Protein AF-A0A6G8C298-F1 (afdb_monomer)

Structure (mmCIF, N/CA/C/O backbone):
data_AF-A0A6G8C298-F1
#
_entry.id   AF-A0A6G8C298-F1
#
loop_
_atom_site.group_PDB
_atom_site.id
_atom_site.type_symbol
_atom_site.label_atom_id
_atom_site.label_alt_id
_atom_site.label_comp_id
_atom_site.label_asym_id
_atom_site.label_entity_id
_atom_site.label_seq_id
_atom_site.pdbx_PDB_ins_code
_atom_site.Cartn_x
_atom_site.Cartn_y
_atom_site.Cartn_z
_atom_site.occupancy
_atom_site.B_iso_or_equiv
_atom_site.auth_seq_id
_atom_site.auth_comp_id
_atom_site.auth_asym_id
_atom_site.auth_atom_id
_atom_site.pdbx_PDB_model_num
ATOM 1 N N . MET A 1 1 ? 12.700 -18.569 -22.101 1.00 38.97 1 MET A N 1
ATOM 2 C CA . MET A 1 1 ? 11.793 -17.650 -22.821 1.00 38.97 1 MET A CA 1
ATOM 3 C C . MET A 1 1 ? 12.113 -16.251 -22.328 1.00 38.97 1 MET A C 1
ATOM 5 O O . MET A 1 1 ? 12.383 -16.150 -21.137 1.00 38.97 1 MET A O 1
ATOM 9 N N . PRO A 1 2 ? 12.214 -15.225 -23.188 1.00 49.25 2 PRO A N 1
ATOM 10 C CA . PRO A 1 2 ? 12.427 -13.866 -22.704 1.00 49.25 2 PRO A CA 1
ATOM 11 C C . PRO A 1 2 ? 11.260 -13.477 -21.796 1.00 49.25 2 PRO A C 1
ATOM 13 O O . PRO A 1 2 ? 10.113 -13.809 -22.101 1.00 49.25 2 PRO A O 1
ATOM 16 N N . ASP A 1 3 ? 11.573 -12.833 -20.676 1.00 58.03 3 ASP A N 1
ATOM 17 C CA . ASP A 1 3 ? 10.569 -12.316 -19.756 1.00 58.03 3 ASP A CA 1
ATOM 18 C C . ASP A 1 3 ? 9.623 -11.374 -20.520 1.00 58.03 3 ASP A C 1
ATOM 20 O O . ASP A 1 3 ? 10.071 -10.476 -21.248 1.00 58.03 3 ASP A O 1
ATOM 24 N N . MET A 1 4 ? 8.317 -11.644 -20.433 1.00 72.31 4 MET A N 1
ATOM 25 C CA . MET A 1 4 ? 7.285 -10.941 -21.205 1.00 72.31 4 MET A CA 1
ATOM 26 C C . MET A 1 4 ? 6.944 -9.574 -20.603 1.00 72.31 4 MET A C 1
ATOM 28 O O . MET A 1 4 ? 6.143 -8.836 -21.180 1.00 72.31 4 MET A O 1
ATOM 32 N N . SER A 1 5 ? 7.563 -9.204 -19.478 1.00 73.25 5 SER A N 1
ATOM 33 C CA . SER A 1 5 ? 7.411 -7.881 -18.884 1.00 73.25 5 SER A CA 1
ATOM 34 C C . SER A 1 5 ? 8.692 -7.398 -18.209 1.00 73.25 5 SER A C 1
ATOM 36 O O . SER A 1 5 ? 9.448 -8.189 -17.664 1.00 73.25 5 SER A O 1
ATOM 38 N N . ILE A 1 6 ? 8.915 -6.081 -18.221 1.00 78.75 6 ILE A N 1
ATOM 39 C CA . ILE A 1 6 ? 9.898 -5.416 -17.361 1.00 78.75 6 ILE A CA 1
ATOM 40 C C . ILE A 1 6 ? 9.140 -4.484 -16.425 1.00 78.75 6 ILE A C 1
ATOM 42 O O . ILE A 1 6 ? 8.348 -3.654 -16.877 1.00 78.75 6 ILE A O 1
ATOM 46 N N . GLN A 1 7 ? 9.411 -4.598 -15.127 1.00 77.75 7 GLN A N 1
ATOM 47 C CA . GLN A 1 7 ? 8.900 -3.691 -14.105 1.00 77.75 7 GLN A CA 1
ATOM 48 C C . GLN A 1 7 ? 10.060 -3.124 -13.291 1.00 77.75 7 GLN A C 1
ATOM 50 O O . GLN A 1 7 ? 10.855 -3.868 -12.720 1.00 77.75 7 GLN A O 1
ATOM 55 N N . ALA A 1 8 ? 10.139 -1.797 -13.214 1.00 77.38 8 ALA A N 1
ATOM 56 C CA . ALA A 1 8 ? 11.186 -1.097 -12.481 1.00 77.38 8 ALA A CA 1
ATOM 57 C C . ALA A 1 8 ? 10.603 0.039 -11.639 1.00 77.38 8 ALA A C 1
ATOM 59 O O . ALA A 1 8 ? 9.546 0.599 -11.934 1.00 77.38 8 ALA A O 1
ATOM 60 N N . THR A 1 9 ? 11.294 0.385 -10.563 1.00 74.19 9 THR A N 1
ATOM 61 C CA . THR A 1 9 ? 11.001 1.554 -9.740 1.00 74.19 9 THR A CA 1
ATOM 62 C C . THR A 1 9 ? 12.294 2.271 -9.423 1.00 74.19 9 THR A C 1
ATOM 64 O O . THR A 1 9 ? 13.127 1.778 -8.668 1.00 74.19 9 THR A O 1
ATOM 67 N N . TRP A 1 10 ? 12.440 3.459 -9.998 1.00 79.56 10 TRP A N 1
ATOM 68 C CA . TRP A 1 10 ? 13.644 4.258 -9.846 1.00 79.56 10 TRP A CA 1
ATOM 69 C C . TRP A 1 10 ? 13.461 5.270 -8.721 1.00 79.56 10 TRP A C 1
ATOM 71 O O . TRP A 1 10 ? 12.720 6.244 -8.855 1.00 79.56 10 TRP A O 1
ATOM 81 N N . ASN A 1 11 ? 14.134 5.015 -7.604 1.00 72.12 11 ASN A N 1
ATOM 82 C CA . ASN A 1 11 ? 14.109 5.895 -6.435 1.00 72.12 11 ASN A CA 1
ATOM 83 C C . ASN A 1 11 ? 15.199 6.972 -6.514 1.00 72.12 11 ASN A C 1
ATOM 85 O O . ASN A 1 11 ? 15.100 7.998 -5.844 1.00 72.12 11 ASN A O 1
ATOM 89 N N . GLU A 1 12 ? 16.210 6.757 -7.363 1.00 74.81 12 GLU A N 1
ATOM 90 C CA . GLU A 1 12 ? 17.335 7.665 -7.564 1.00 74.81 12 GLU A CA 1
ATOM 91 C C . GLU A 1 12 ? 17.440 8.126 -9.030 1.00 74.81 12 GLU A C 1
ATOM 93 O O . GLU A 1 12 ? 17.401 7.296 -9.946 1.00 74.81 12 GLU A O 1
ATOM 98 N N . PRO A 1 13 ? 17.635 9.435 -9.300 1.00 71.62 13 PRO A N 1
ATOM 99 C CA . PRO A 1 13 ? 17.703 9.951 -10.671 1.00 71.62 13 PRO A CA 1
ATOM 100 C C . PRO A 1 13 ? 18.829 9.346 -11.525 1.00 71.62 13 PRO A C 1
ATOM 102 O O . PRO A 1 13 ? 18.646 9.131 -12.724 1.00 71.62 13 PRO A O 1
ATOM 105 N N . GLY A 1 14 ? 19.991 9.066 -10.919 1.00 73.81 14 GLY A N 1
ATOM 106 C CA . GLY A 1 14 ? 21.147 8.490 -11.616 1.00 73.81 14 GLY A CA 1
ATOM 107 C C . GLY A 1 14 ? 20.896 7.057 -12.092 1.00 73.81 14 GLY A C 1
ATOM 108 O O . GLY A 1 14 ? 21.202 6.720 -13.237 1.00 73.81 14 GLY A O 1
ATOM 109 N N . GLN A 1 15 ? 20.256 6.249 -11.245 1.00 77.81 15 GLN A N 1
ATOM 110 C CA . GLN A 1 15 ? 19.838 4.883 -11.559 1.00 77.81 15 GLN A CA 1
ATOM 111 C C . GLN A 1 15 ? 18.786 4.864 -12.678 1.00 77.81 15 GLN A C 1
ATOM 113 O O . GLN A 1 15 ? 18.906 4.082 -13.622 1.00 77.81 15 GLN A O 1
ATOM 118 N N . ALA A 1 16 ? 17.805 5.776 -12.623 1.00 79.81 16 ALA A N 1
ATOM 119 C CA . ALA A 1 16 ? 16.712 5.854 -13.595 1.00 79.81 16 ALA A CA 1
ATOM 120 C C . ALA A 1 16 ? 17.215 6.009 -15.035 1.00 79.81 16 ALA A C 1
ATOM 122 O O . ALA A 1 16 ? 16.832 5.258 -15.933 1.00 79.81 16 ALA A O 1
ATOM 123 N N . GLY A 1 17 ? 18.106 6.981 -15.258 1.00 82.06 17 GLY A N 1
ATOM 124 C CA . GLY A 1 17 ? 18.623 7.277 -16.591 1.00 82.06 17 GLY A CA 1
ATOM 125 C C . GLY A 1 17 ? 19.434 6.124 -17.183 1.00 82.06 17 GLY A C 1
ATOM 126 O O . GLY A 1 17 ? 19.321 5.850 -18.380 1.00 82.06 17 GLY A O 1
ATOM 127 N N . GLN A 1 18 ? 20.231 5.446 -16.355 1.00 85.25 18 GLN A N 1
ATOM 128 C CA . GLN A 1 18 ? 21.076 4.338 -16.792 1.00 85.25 18 GLN A CA 1
ATOM 129 C C . GLN A 1 18 ? 20.253 3.077 -17.078 1.00 85.25 18 GLN A C 1
ATOM 131 O O . GLN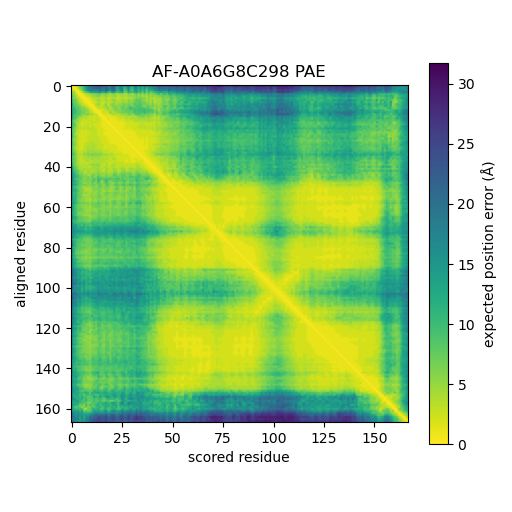 A 1 18 ? 20.414 2.474 -18.139 1.00 85.25 18 GLN A O 1
ATOM 136 N N . HIS A 1 19 ? 19.331 2.715 -16.180 1.00 83.88 19 HIS A N 1
ATOM 137 C CA . HIS A 1 19 ? 18.446 1.558 -16.353 1.00 83.88 19 HIS A CA 1
ATOM 138 C C . HIS A 1 19 ? 17.549 1.722 -17.582 1.00 83.88 19 HIS A C 1
ATOM 140 O O . HIS A 1 19 ? 17.485 0.836 -18.434 1.00 83.88 19 HIS A O 1
ATOM 146 N N . PHE A 1 20 ? 16.953 2.903 -17.766 1.00 86.75 20 PHE A N 1
ATOM 147 C CA . PHE A 1 20 ? 16.103 3.161 -18.925 1.00 86.75 20 PHE A CA 1
ATOM 148 C C . PHE A 1 20 ? 16.857 2.992 -20.252 1.00 86.75 20 PHE A C 1
ATOM 150 O O . PHE A 1 20 ? 16.366 2.347 -21.180 1.00 86.75 20 PHE A O 1
ATOM 157 N N . LYS A 1 21 ? 18.078 3.535 -20.344 1.00 88.69 21 LYS A N 1
ATOM 158 C CA . LYS A 1 21 ? 18.898 3.460 -21.563 1.00 88.69 21 LYS A CA 1
ATOM 159 C C . LYS A 1 21 ? 19.423 2.057 -21.846 1.00 88.69 21 LYS A C 1
ATOM 161 O O . LYS A 1 21 ? 19.456 1.661 -23.009 1.00 88.69 21 LYS A O 1
ATOM 166 N N . ASN A 1 22 ? 19.840 1.334 -20.812 1.00 88.19 22 ASN A N 1
ATOM 167 C CA . ASN A 1 22 ? 20.577 0.084 -20.981 1.00 88.19 22 ASN A CA 1
ATOM 168 C C . ASN A 1 22 ? 19.699 -1.162 -20.899 1.00 88.19 22 ASN A C 1
ATOM 170 O O . ASN A 1 22 ? 20.111 -2.209 -21.387 1.00 88.19 22 ASN A O 1
ATOM 174 N N . VAL A 1 23 ? 18.513 -1.057 -20.299 1.00 86.00 23 VAL A N 1
ATOM 175 C CA . VAL A 1 23 ? 17.620 -2.197 -20.064 1.00 86.00 23 VAL A CA 1
ATOM 176 C C . VAL A 1 23 ? 16.300 -1.997 -20.799 1.00 86.00 23 VAL A C 1
ATOM 178 O O . VAL A 1 23 ? 15.985 -2.751 -21.722 1.00 86.00 23 VAL A O 1
ATOM 181 N N . VAL A 1 24 ? 15.560 -0.933 -20.467 1.00 87.62 24 VAL A N 1
ATOM 182 C CA . VAL A 1 24 ? 14.210 -0.714 -21.014 1.00 87.62 24 VAL A CA 1
ATOM 183 C C . VAL A 1 24 ? 14.246 -0.500 -22.529 1.00 87.62 24 VAL A C 1
ATOM 185 O O . VAL A 1 24 ? 13.507 -1.152 -23.264 1.00 87.62 24 VAL A O 1
ATOM 188 N N . VAL A 1 25 ? 15.128 0.374 -23.028 1.00 90.00 25 VAL A N 1
ATOM 189 C CA . VAL A 1 25 ? 15.221 0.661 -24.470 1.00 90.00 25 VAL A CA 1
ATOM 190 C C . VAL A 1 25 ? 15.609 -0.579 -25.294 1.00 90.00 25 VAL A C 1
ATOM 192 O O . VAL A 1 25 ? 14.923 -0.850 -26.286 1.00 90.00 25 VAL A O 1
ATOM 195 N N . PRO A 1 26 ? 16.663 -1.349 -24.949 1.00 91.31 26 PRO A N 1
ATOM 196 C CA . PRO A 1 26 ? 17.004 -2.567 -25.683 1.00 91.31 26 PRO A CA 1
ATOM 197 C C . PRO A 1 26 ? 15.903 -3.630 -25.660 1.00 91.31 26 PRO A C 1
ATOM 199 O O . PRO A 1 26 ? 15.644 -4.242 -26.697 1.00 91.31 26 PRO A O 1
ATOM 202 N N . TRP A 1 27 ? 15.215 -3.812 -24.530 1.00 89.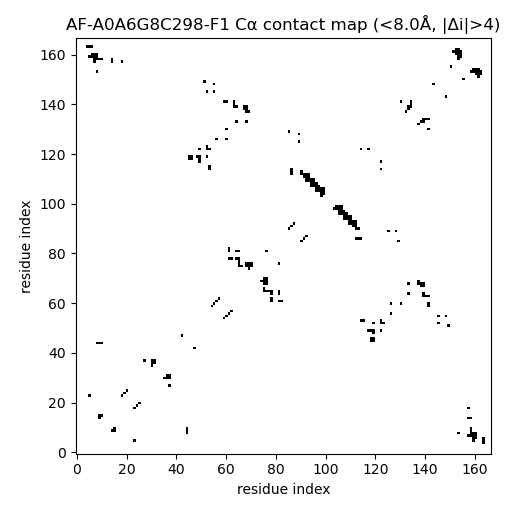31 27 TRP A N 1
ATOM 203 C CA . TRP A 1 27 ? 14.108 -4.767 -24.431 1.00 89.31 27 TRP A CA 1
ATOM 204 C C . TRP A 1 27 ? 12.898 -4.348 -25.274 1.00 89.31 27 TRP A C 1
ATOM 206 O O . TRP A 1 27 ? 12.368 -5.152 -26.036 1.00 89.31 27 TRP A O 1
ATOM 216 N N . CYS A 1 28 ? 12.502 -3.070 -25.245 1.00 90.12 28 CYS A N 1
ATOM 217 C CA . CYS A 1 28 ? 11.409 -2.590 -26.096 1.00 90.12 28 CYS A CA 1
ATOM 218 C C . CYS A 1 28 ? 11.705 -2.830 -27.583 1.00 90.12 28 CYS A C 1
ATOM 220 O O . CYS A 1 28 ? 10.839 -3.283 -28.333 1.00 90.12 28 CYS A O 1
ATOM 222 N N . LYS A 1 29 ? 12.955 -2.586 -28.003 1.00 91.75 29 LYS A N 1
ATOM 223 C CA . LYS A 1 29 ? 13.405 -2.860 -29.373 1.00 91.75 29 LYS A CA 1
ATOM 224 C C . LYS A 1 29 ? 13.290 -4.342 -29.729 1.00 91.75 29 LYS A C 1
ATOM 226 O O . LYS A 1 29 ? 12.807 -4.644 -30.818 1.00 91.75 29 LYS A O 1
ATOM 231 N N . SER A 1 30 ? 13.712 -5.255 -28.850 1.00 91.06 30 SER A N 1
ATOM 232 C CA . SER A 1 30 ? 13.623 -6.696 -29.125 1.00 91.06 30 SER A CA 1
ATOM 233 C C . SER A 1 30 ? 12.173 -7.167 -29.263 1.00 91.06 30 SER A C 1
ATOM 235 O O . SER A 1 30 ? 11.865 -7.914 -30.190 1.00 91.06 30 SER A O 1
ATOM 237 N N . MET A 1 31 ? 11.264 -6.651 -28.432 1.00 91.62 31 MET A N 1
ATOM 238 C CA . MET A 1 31 ? 9.837 -6.978 -28.496 1.00 91.62 31 MET A CA 1
ATOM 239 C C . MET A 1 31 ? 9.157 -6.450 -29.762 1.00 91.62 31 MET A C 1
ATOM 241 O O . MET A 1 31 ? 8.367 -7.168 -30.375 1.00 91.62 31 MET A O 1
ATOM 245 N N . TRP A 1 32 ? 9.487 -5.234 -30.207 1.00 92.56 32 TRP A N 1
ATOM 246 C CA . TRP A 1 32 ? 8.975 -4.710 -31.478 1.00 92.56 32 TRP A CA 1
ATOM 247 C C . TRP A 1 32 ? 9.500 -5.490 -32.682 1.00 92.56 32 TRP A C 1
ATOM 249 O O . TRP A 1 32 ? 8.730 -5.773 -33.597 1.00 92.56 32 TRP A O 1
ATOM 259 N N . MET A 1 33 ? 10.780 -5.883 -32.677 1.00 92.94 33 MET A N 1
ATOM 260 C CA . MET A 1 33 ? 11.339 -6.749 -33.726 1.00 92.94 33 MET A CA 1
ATOM 261 C C . MET A 1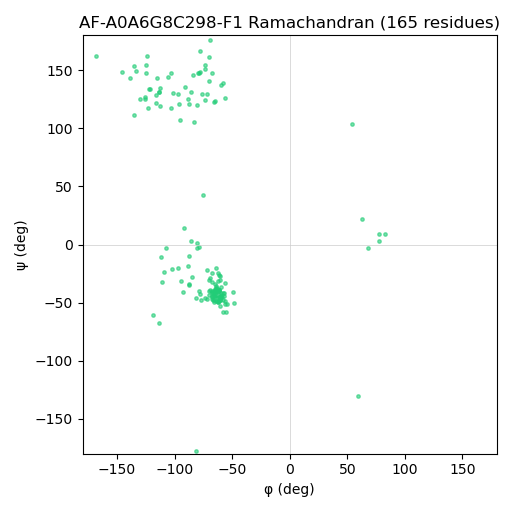 33 ? 10.650 -8.119 -33.770 1.00 92.94 33 MET A C 1
ATOM 263 O O . MET A 1 33 ? 10.502 -8.690 -34.845 1.00 92.94 33 MET A O 1
ATOM 267 N N . ALA A 1 34 ? 10.182 -8.617 -32.624 1.00 91.62 34 ALA A N 1
ATOM 268 C CA . ALA A 1 34 ? 9.378 -9.833 -32.522 1.00 91.62 34 ALA A CA 1
ATOM 269 C C . ALA A 1 34 ? 7.883 -9.629 -32.864 1.00 91.62 34 ALA A C 1
ATOM 271 O O . ALA A 1 34 ? 7.105 -10.578 -32.805 1.00 91.62 34 ALA A O 1
ATOM 272 N N . GLY A 1 35 ? 7.462 -8.414 -33.239 1.00 92.31 35 GLY A N 1
ATOM 273 C CA . GLY A 1 35 ? 6.089 -8.105 -33.651 1.00 92.31 35 GLY A CA 1
ATOM 274 C C . GLY A 1 35 ? 5.108 -7.843 -32.502 1.00 92.31 35 GLY A C 1
ATOM 275 O O . GLY A 1 35 ? 3.903 -7.732 -32.740 1.00 92.31 35 GLY A O 1
ATOM 276 N N . HIS A 1 36 ? 5.584 -7.721 -31.261 1.00 90.25 36 HIS A N 1
ATOM 277 C CA . HIS A 1 36 ? 4.726 -7.419 -30.118 1.00 90.25 36 HIS A CA 1
ATOM 278 C C . HIS A 1 36 ? 4.352 -5.933 -30.054 1.00 90.25 36 HIS A C 1
ATOM 280 O O . HIS A 1 36 ? 5.126 -5.043 -30.414 1.00 90.25 36 HIS A O 1
ATOM 286 N N . ARG A 1 37 ? 3.155 -5.653 -29.529 1.00 89.94 37 ARG A N 1
ATOM 287 C CA . ARG A 1 37 ? 2.728 -4.302 -29.144 1.00 89.94 37 ARG A CA 1
ATOM 288 C C . ARG A 1 37 ? 2.960 -4.138 -27.649 1.00 89.94 37 ARG A C 1
ATOM 290 O O . ARG A 1 37 ? 2.531 -4.983 -26.872 1.00 89.94 37 ARG A O 1
ATOM 297 N N . LEU A 1 38 ? 3.621 -3.052 -27.265 1.00 86.06 38 LEU A N 1
ATOM 298 C CA . LEU A 1 38 ? 3.951 -2.763 -25.872 1.00 86.06 38 LEU A CA 1
ATOM 299 C C . LEU A 1 38 ? 3.060 -1.653 -25.316 1.00 86.06 38 LEU A C 1
ATOM 301 O O . LEU A 1 38 ? 2.732 -0.699 -26.021 1.00 86.06 38 LEU A O 1
ATOM 305 N N . HIS A 1 39 ? 2.707 -1.780 -24.041 1.00 82.94 39 HIS A N 1
ATOM 306 C CA . HIS A 1 39 ? 2.051 -0.750 -23.245 1.00 82.94 39 HIS A CA 1
ATOM 307 C C . HIS A 1 39 ? 3.020 -0.299 -22.151 1.00 82.94 39 HIS A C 1
ATOM 309 O O . HIS A 1 39 ? 3.617 -1.140 -21.482 1.00 82.94 39 HIS A O 1
ATOM 315 N N . VAL A 1 40 ? 3.192 1.013 -21.986 1.00 82.44 40 VAL A N 1
ATOM 316 C CA . VAL A 1 40 ? 4.092 1.598 -20.985 1.00 82.44 40 VAL A CA 1
ATOM 317 C C . VAL A 1 40 ? 3.299 2.578 -20.138 1.00 82.44 40 VAL A C 1
ATOM 319 O O . VAL A 1 40 ? 2.683 3.498 -20.671 1.00 82.44 40 VAL A O 1
ATOM 322 N N . GLU A 1 41 ? 3.354 2.400 -18.822 1.00 80.50 41 GLU A N 1
ATOM 323 C CA . GLU A 1 41 ? 2.795 3.334 -17.853 1.00 80.50 41 GLU A CA 1
ATOM 324 C C . GLU A 1 41 ? 3.935 3.914 -17.011 1.00 80.50 41 GLU A C 1
ATOM 326 O O . GLU A 1 41 ? 4.684 3.179 -16.370 1.00 80.50 41 GLU A O 1
ATOM 331 N N . VAL A 1 42 ? 4.080 5.240 -17.025 1.00 79.81 42 VAL A N 1
ATOM 332 C CA . VAL A 1 42 ? 5.043 5.958 -16.183 1.00 79.81 42 VAL A CA 1
ATOM 333 C C . VAL A 1 42 ? 4.249 6.773 -15.178 1.00 79.81 42 VAL A C 1
ATOM 335 O O . VAL A 1 42 ? 3.454 7.631 -15.561 1.00 79.81 42 VAL A O 1
ATOM 338 N N . ARG A 1 43 ? 4.450 6.491 -13.891 1.00 77.75 43 ARG A N 1
ATOM 339 C CA . ARG A 1 43 ? 3.734 7.137 -12.785 1.00 77.75 43 ARG A CA 1
ATOM 340 C C . ARG A 1 43 ? 4.719 7.759 -11.810 1.00 77.75 43 ARG A C 1
ATOM 342 O O . ARG A 1 43 ? 5.900 7.410 -11.793 1.00 77.75 43 ARG A O 1
ATOM 349 N N . LEU A 1 44 ? 4.221 8.667 -10.978 1.00 77.69 44 LEU A N 1
ATOM 350 C CA . LEU A 1 44 ? 5.004 9.188 -9.866 1.00 77.69 44 LEU A CA 1
ATOM 351 C C . LEU A 1 44 ? 5.237 8.084 -8.828 1.00 77.69 44 LEU A C 1
ATOM 353 O O . LEU A 1 44 ? 4.386 7.224 -8.602 1.00 77.69 44 LEU A O 1
ATOM 357 N N . HIS A 1 45 ? 6.393 8.138 -8.166 1.00 76.44 45 HIS A N 1
ATOM 358 C CA . HIS A 1 45 ? 6.790 7.147 -7.164 1.00 76.44 45 HIS A CA 1
ATOM 359 C C . HIS A 1 45 ? 5.759 7.002 -6.028 1.00 76.44 45 HIS A C 1
ATOM 361 O O . HIS A 1 45 ? 5.548 5.906 -5.515 1.00 76.44 45 HIS A O 1
ATOM 367 N N . GLU A 1 46 ? 5.075 8.086 -5.653 1.00 76.06 46 GLU A N 1
ATOM 368 C CA . GLU A 1 46 ? 4.058 8.071 -4.596 1.00 76.06 46 GLU A CA 1
ATOM 369 C C . GLU A 1 46 ? 2.840 7.199 -4.944 1.00 76.06 46 GLU A C 1
ATOM 371 O O . GLU A 1 46 ? 2.332 6.480 -4.076 1.00 76.06 46 GLU A O 1
ATOM 376 N N . ASP A 1 47 ? 2.408 7.194 -6.208 1.00 74.06 47 ASP A N 1
ATOM 377 C CA . ASP A 1 47 ? 1.305 6.345 -6.673 1.00 74.06 47 ASP A CA 1
ATOM 378 C C . ASP A 1 47 ? 1.719 4.869 -6.627 1.00 74.06 4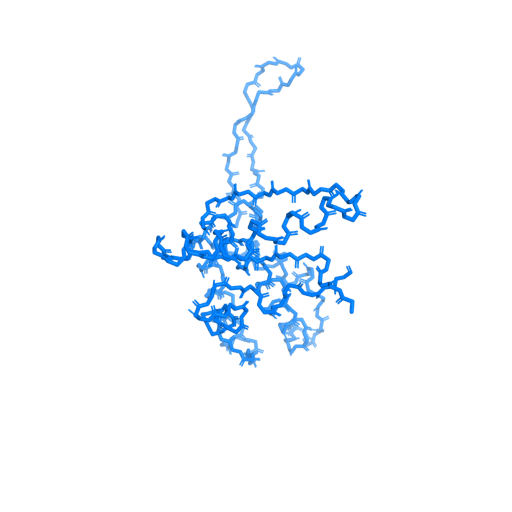7 ASP A C 1
ATOM 380 O O . ASP A 1 47 ? 1.020 4.036 -6.046 1.00 74.06 47 ASP A O 1
ATOM 384 N N . ALA A 1 48 ? 2.919 4.556 -7.132 1.00 77.62 48 ALA A N 1
ATOM 385 C CA . ALA A 1 48 ? 3.476 3.203 -7.099 1.00 77.62 48 ALA A CA 1
ATOM 386 C C . ALA A 1 48 ? 3.663 2.687 -5.659 1.00 77.62 48 ALA A C 1
ATOM 388 O O . ALA A 1 48 ? 3.378 1.526 -5.352 1.00 77.62 48 ALA A O 1
ATOM 389 N N . LYS A 1 49 ? 4.094 3.559 -4.740 1.00 82.06 49 LYS A N 1
ATOM 390 C CA . LYS A 1 49 ? 4.215 3.238 -3.314 1.00 82.06 49 LYS A CA 1
ATOM 391 C C . LYS A 1 49 ? 2.858 2.959 -2.674 1.00 82.06 49 LYS A C 1
ATOM 393 O O . LYS A 1 49 ? 2.735 2.017 -1.891 1.00 82.06 49 LYS A O 1
ATOM 398 N N . THR A 1 50 ? 1.836 3.731 -3.031 1.00 85.50 50 THR A N 1
ATOM 399 C CA . THR A 1 50 ? 0.465 3.511 -2.554 1.00 85.50 50 THR A CA 1
ATOM 400 C C . THR A 1 50 ? -0.062 2.144 -3.010 1.00 85.50 50 THR A C 1
ATOM 402 O O . THR A 1 50 ? -0.656 1.414 -2.213 1.00 85.50 50 THR A O 1
ATOM 405 N N . ASP A 1 51 ? 0.221 1.733 -4.249 1.00 85.62 51 ASP A N 1
ATOM 406 C CA . ASP A 1 51 ? -0.158 0.408 -4.756 1.00 85.62 51 ASP A CA 1
ATOM 407 C C . ASP A 1 51 ? 0.562 -0.731 -4.007 1.00 85.62 51 ASP A C 1
ATOM 409 O O . ASP A 1 51 ? -0.062 -1.733 -3.642 1.00 85.62 51 ASP A O 1
ATOM 413 N N . ARG A 1 52 ? 1.849 -0.563 -3.675 1.00 87.19 52 ARG A N 1
ATOM 414 C CA . ARG A 1 52 ? 2.600 -1.524 -2.844 1.00 87.19 52 ARG A CA 1
ATOM 415 C C . ARG A 1 52 ? 2.062 -1.623 -1.426 1.00 87.19 52 ARG A C 1
ATOM 417 O O . ARG A 1 52 ? 1.890 -2.729 -0.918 1.00 87.19 52 ARG A O 1
ATOM 424 N N . GLN A 1 53 ? 1.758 -0.493 -0.792 1.00 92.06 53 GLN A N 1
ATOM 425 C CA . GLN A 1 53 ? 1.139 -0.480 0.533 1.00 92.06 53 GLN A CA 1
ATOM 426 C C . GLN A 1 53 ? -0.226 -1.164 0.514 1.00 92.06 53 GLN A C 1
ATOM 428 O O . GLN A 1 53 ? -0.527 -1.947 1.414 1.00 92.06 53 GLN A O 1
ATOM 433 N N . ARG A 1 54 ? -1.027 -0.945 -0.536 1.00 91.50 54 ARG A N 1
ATOM 434 C CA . ARG A 1 54 ? -2.291 -1.656 -0.749 1.00 91.50 54 ARG A CA 1
ATOM 435 C C . ARG A 1 54 ? -2.058 -3.164 -0.876 1.00 91.50 54 ARG A C 1
ATOM 437 O O . ARG A 1 54 ? -2.729 -3.934 -0.187 1.00 91.50 54 ARG A O 1
ATOM 444 N N . LYS A 1 55 ? -1.090 -3.597 -1.694 1.00 91.19 55 LYS A N 1
ATOM 445 C CA . LYS A 1 55 ? -0.729 -5.018 -1.858 1.00 91.19 55 LYS A CA 1
ATOM 446 C C . LYS A 1 55 ? -0.277 -5.641 -0.537 1.00 91.19 55 LYS A C 1
ATOM 448 O O . LYS A 1 55 ? -0.745 -6.723 -0.203 1.00 91.19 55 LYS A O 1
ATOM 453 N N . TYR A 1 56 ? 0.546 -4.952 0.247 1.00 93.69 56 TYR A N 1
ATOM 454 C CA . TYR A 1 56 ? 0.974 -5.418 1.565 1.00 93.69 56 TYR A CA 1
ATOM 455 C C . TYR A 1 56 ? -0.187 -5.486 2.566 1.00 93.69 56 TYR A C 1
ATOM 457 O O . TYR A 1 56 ? -0.388 -6.504 3.225 1.00 93.69 56 TYR A O 1
ATOM 465 N N . TYR A 1 57 ? -1.006 -4.437 2.650 1.00 95.19 57 TYR A N 1
ATOM 466 C CA . TYR A 1 57 ? -2.138 -4.389 3.572 1.00 95.19 57 TYR A CA 1
ATOM 467 C C . TYR A 1 57 ? -3.143 -5.517 3.299 1.00 95.19 57 TYR A C 1
ATOM 469 O O . TYR A 1 57 ? -3.539 -6.244 4.209 1.00 95.19 57 TYR A O 1
ATOM 477 N N . HIS A 1 58 ? -3.527 -5.714 2.036 1.00 92.75 58 HIS A N 1
ATOM 478 C CA . HIS A 1 58 ? -4.481 -6.758 1.666 1.00 92.75 58 HIS A CA 1
ATOM 479 C C . HIS A 1 58 ? -3.855 -8.152 1.597 1.00 92.75 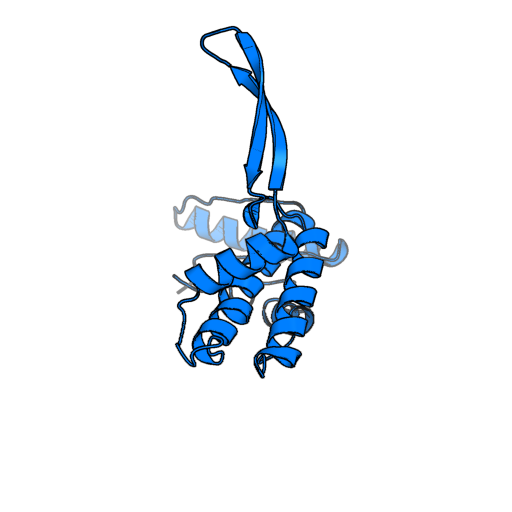58 HIS A C 1
ATOM 481 O O . HIS A 1 58 ? -4.490 -9.123 1.997 1.00 92.75 58 HIS A O 1
ATOM 487 N N . GLY A 1 59 ? -2.640 -8.266 1.067 1.00 90.62 59 GLY A N 1
ATOM 488 C CA . GLY A 1 59 ? -1.976 -9.537 0.794 1.00 90.62 59 GLY A CA 1
ATOM 489 C C . GLY A 1 59 ? -1.243 -10.130 1.991 1.00 90.62 59 GLY A C 1
ATOM 490 O O . GLY A 1 59 ? -1.132 -11.349 2.061 1.00 90.62 59 GLY A O 1
ATOM 491 N N . VAL A 1 60 ? -0.781 -9.300 2.927 1.00 94.19 60 VAL A N 1
ATOM 492 C CA . VAL A 1 60 ? -0.044 -9.735 4.119 1.00 94.19 60 VAL A CA 1
ATOM 493 C C . VAL A 1 60 ? -0.873 -9.452 5.361 1.00 94.19 60 VAL A C 1
ATOM 495 O O . VAL A 1 60 ? -1.379 -10.387 5.968 1.00 94.19 60 VAL A O 1
ATOM 498 N N . VAL A 1 61 ? -1.095 -8.182 5.711 1.00 96.38 61 VAL A N 1
ATOM 499 C CA . VAL A 1 61 ? -1.676 -7.810 7.015 1.00 96.38 61 VAL A CA 1
ATOM 500 C C . VAL A 1 61 ? -3.043 -8.462 7.230 1.00 96.38 61 VAL A C 1
ATOM 502 O O . VAL A 1 61 ? -3.233 -9.232 8.169 1.00 96.38 61 VAL A O 1
ATOM 505 N N . LEU A 1 62 ? -3.998 -8.212 6.335 1.00 96.38 62 LEU A N 1
ATOM 506 C CA . LEU A 1 62 ? -5.354 -8.721 6.515 1.00 96.38 62 LEU A CA 1
ATOM 507 C C . LEU A 1 62 ? -5.466 -10.243 6.338 1.00 96.38 62 LEU A C 1
ATOM 509 O O . LEU A 1 62 ? -6.315 -10.859 6.983 1.00 96.38 62 LEU A O 1
ATOM 513 N N . LYS A 1 63 ? -4.629 -10.865 5.492 1.00 96.50 63 LYS A N 1
ATOM 514 C CA . LYS A 1 63 ? -4.604 -12.333 5.354 1.00 96.50 63 LYS A CA 1
ATOM 515 C C . LYS A 1 63 ? -4.089 -12.991 6.629 1.00 96.50 63 LYS A C 1
ATOM 517 O O . LYS A 1 63 ? -4.723 -13.924 7.113 1.00 96.50 63 LYS A O 1
ATOM 522 N N . THR A 1 64 ? -3.008 -12.466 7.199 1.00 97.31 64 THR A N 1
ATOM 523 C CA . THR A 1 64 ? -2.439 -12.951 8.460 1.00 97.31 64 THR A CA 1
ATOM 524 C C . THR A 1 64 ? -3.449 -12.830 9.601 1.00 97.31 64 THR A C 1
ATOM 526 O O . THR A 1 64 ? -3.660 -13.795 10.333 1.00 97.31 64 THR A O 1
ATOM 529 N N . ILE A 1 65 ? -4.153 -11.696 9.706 1.00 97.88 65 ILE A N 1
ATOM 530 C CA . ILE A 1 65 ? -5.210 -11.513 10.713 1.00 97.88 65 ILE A CA 1
ATOM 531 C C . ILE A 1 65 ? -6.338 -12.528 10.511 1.00 97.88 65 ILE A C 1
ATOM 533 O O . ILE A 1 65 ? -6.721 -13.205 11.457 1.00 97.88 65 ILE A O 1
ATOM 537 N N . ALA A 1 66 ? -6.844 -12.689 9.285 1.00 97.31 66 ALA A N 1
ATOM 538 C CA . ALA A 1 66 ? -7.920 -13.642 9.008 1.00 97.31 66 ALA A CA 1
ATOM 539 C C . ALA A 1 66 ? -7.538 -15.097 9.342 1.00 97.31 66 ALA A C 1
ATOM 541 O O . ALA A 1 66 ? -8.397 -15.898 9.708 1.00 97.31 66 ALA A O 1
ATOM 542 N N . GLN A 1 67 ? -6.257 -15.450 9.224 1.00 97.06 67 GLN A N 1
ATOM 543 C CA . GLN A 1 67 ? -5.747 -16.779 9.565 1.00 97.06 67 GLN A CA 1
ATOM 544 C C . GLN A 1 67 ? -5.597 -16.974 11.082 1.00 97.06 67 GLN A C 1
ATOM 546 O O . GLN A 1 67 ? -6.042 -17.991 11.623 1.00 97.06 67 GLN A O 1
ATOM 551 N N . GLN A 1 68 ? -4.981 -16.010 11.768 1.00 97.25 68 GLN A N 1
ATOM 552 C CA . GLN A 1 68 ? -4.548 -16.168 13.159 1.00 97.25 68 GLN A CA 1
ATOM 553 C C . GLN A 1 68 ? -5.588 -15.692 14.179 1.00 97.25 68 GLN A C 1
ATOM 555 O O . GLN A 1 68 ? -5.797 -16.356 15.190 1.00 97.25 68 GLN A O 1
ATOM 560 N N . ALA A 1 69 ? -6.262 -14.572 13.917 1.00 96.75 69 ALA A N 1
ATOM 561 C CA . ALA A 1 69 ? -7.147 -13.952 14.891 1.00 96.75 69 ALA A CA 1
ATOM 562 C C . ALA A 1 69 ? -8.455 -14.730 15.068 1.00 96.75 69 ALA A C 1
ATOM 564 O O . ALA A 1 69 ? -8.946 -15.419 14.163 1.00 96.75 69 ALA A O 1
ATOM 565 N N . ARG A 1 70 ? -9.047 -14.571 16.249 1.00 95.19 70 ARG A N 1
ATOM 566 C CA . ARG A 1 70 ? -10.409 -14.994 16.571 1.00 95.19 70 ARG A CA 1
ATOM 567 C C . ARG A 1 70 ? -11.184 -13.794 17.104 1.00 95.19 70 ARG A C 1
ATOM 569 O O . ARG A 1 70 ? -10.596 -12.894 17.697 1.00 95.19 70 ARG A O 1
ATOM 576 N N . GLY A 1 71 ? -12.483 -13.755 16.834 1.00 90.50 71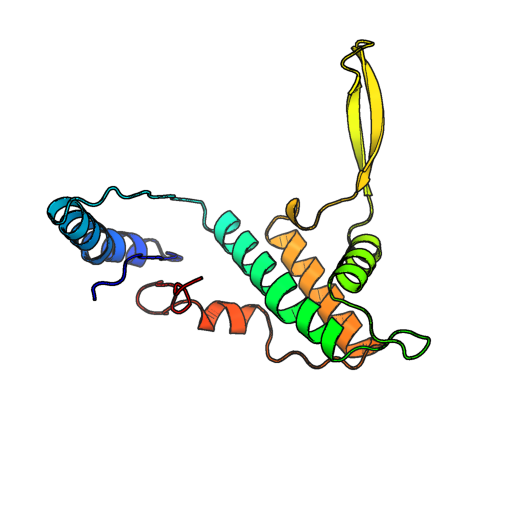 GLY A N 1
ATOM 577 C CA . GLY A 1 71 ? -13.385 -12.764 17.405 1.00 90.50 71 GLY A CA 1
ATOM 578 C C . GLY A 1 71 ? -13.589 -12.971 18.899 1.00 90.50 71 GLY A C 1
ATOM 579 O O . GLY A 1 71 ? -13.119 -13.948 19.479 1.00 90.50 71 GLY A O 1
ATOM 580 N N . ALA A 1 72 ? -14.336 -12.058 19.517 1.00 88.56 72 ALA A N 1
ATOM 581 C CA . ALA A 1 72 ? -14.639 -12.113 20.947 1.00 88.56 72 ALA A CA 1
ATOM 582 C C . ALA A 1 72 ? -15.400 -13.390 21.361 1.00 88.56 72 ALA A C 1
ATOM 584 O O . ALA A 1 72 ? -15.279 -13.847 22.491 1.00 88.56 72 ALA A O 1
ATOM 585 N N . ASP A 1 73 ? -16.159 -13.977 20.437 1.00 92.62 73 ASP A N 1
ATOM 586 C CA . ASP A 1 73 ? -16.872 -15.249 20.577 1.00 92.62 73 ASP A CA 1
ATOM 587 C C . ASP A 1 73 ? -16.004 -16.477 20.242 1.00 92.62 73 ASP A C 1
ATOM 589 O O . ASP A 1 73 ? -16.489 -17.607 20.233 1.00 92.62 73 ASP A O 1
ATOM 593 N N . GLY A 1 74 ? -14.721 -16.271 19.937 1.00 93.44 74 GLY A N 1
ATOM 594 C CA . GLY A 1 74 ? -13.807 -17.309 19.475 1.00 93.44 74 GLY A CA 1
ATOM 595 C C . GLY A 1 74 ? -13.981 -17.684 18.000 1.00 93.44 74 GLY A C 1
ATOM 596 O O . GLY A 1 74 ? -13.269 -18.570 17.523 1.00 93.44 74 GLY A O 1
ATOM 597 N N . ALA A 1 75 ? -14.878 -17.031 17.249 1.00 94.38 75 ALA A N 1
ATOM 598 C CA . ALA A 1 75 ? -15.109 -17.351 15.845 1.00 94.38 75 ALA A CA 1
ATOM 599 C C . ALA A 1 75 ? -13.969 -16.860 14.944 1.00 94.38 75 ALA A C 1
ATOM 601 O O . ALA A 1 75 ? -13.309 -15.854 15.209 1.00 94.38 75 ALA A O 1
ATOM 602 N N . GLN A 1 76 ? -13.742 -17.559 13.834 1.00 95.25 76 GLN A N 1
ATOM 603 C CA . GLN A 1 76 ? -12.839 -17.091 12.788 1.00 95.25 76 GLN A CA 1
ATOM 604 C C . GLN A 1 76 ? -13.619 -16.276 11.753 1.00 95.25 76 GLN A C 1
ATOM 606 O O . GLN A 1 76 ? -14.682 -16.697 11.297 1.00 95.25 76 GLN A O 1
ATOM 611 N N . PHE A 1 77 ? -13.067 -15.134 11.342 1.00 96.81 77 PHE A N 1
ATOM 612 C CA . PHE A 1 77 ? -13.686 -14.254 10.352 1.00 96.81 77 PHE A CA 1
ATOM 613 C C . PHE A 1 77 ? -12.850 -14.149 9.073 1.00 96.81 77 PHE A C 1
ATOM 615 O O . PHE A 1 77 ? -11.618 -14.102 9.139 1.00 96.81 77 PHE A O 1
ATOM 622 N N . PRO A 1 78 ? -13.498 -14.075 7.895 1.00 96.50 78 PRO A N 1
ATOM 623 C CA . PRO A 1 78 ? -12.794 -13.903 6.635 1.00 96.50 78 PRO A CA 1
ATOM 624 C C . PRO A 1 78 ? -12.181 -12.502 6.523 1.00 96.50 78 PRO A C 1
ATOM 626 O O . PRO A 1 78 ? -12.616 -11.542 7.164 1.00 96.50 78 PRO A O 1
ATOM 629 N N . LEU A 1 79 ? -11.207 -12.369 5.620 1.00 94.50 79 LEU A N 1
ATOM 630 C CA . LEU A 1 79 ? -10.492 -11.119 5.343 1.00 94.50 79 LEU A CA 1
ATOM 631 C C . LEU A 1 79 ? -11.424 -9.924 5.112 1.00 94.50 79 LEU A C 1
ATOM 633 O O . LEU A 1 79 ? -11.138 -8.818 5.563 1.00 94.50 79 LEU A O 1
ATOM 637 N N . THR A 1 80 ? -12.529 -10.128 4.394 1.00 95.25 80 THR A N 1
ATOM 638 C CA . THR A 1 80 ? -13.484 -9.065 4.049 1.00 95.25 80 THR A CA 1
ATOM 639 C C . THR A 1 80 ? -14.176 -8.479 5.276 1.00 95.25 80 THR A C 1
ATOM 641 O O . THR A 1 80 ? -14.413 -7.273 5.311 1.00 95.25 80 THR A O 1
ATOM 644 N N . VAL A 1 81 ? -14.439 -9.301 6.294 1.00 97.00 81 VAL A N 1
ATOM 645 C CA . VAL A 1 81 ? -15.039 -8.864 7.560 1.00 97.00 81 VAL A CA 1
ATOM 646 C C . VAL A 1 81 ? -14.026 -8.055 8.366 1.00 97.00 81 VAL A C 1
ATOM 648 O O . VAL A 1 81 ? -14.333 -6.936 8.770 1.00 97.00 81 VAL A O 1
ATOM 651 N N . TRP A 1 82 ? -12.788 -8.544 8.498 1.00 96.44 82 TRP A N 1
ATOM 652 C CA . TRP A 1 82 ? -11.709 -7.786 9.146 1.00 96.44 82 TRP A CA 1
ATOM 653 C C . TRP A 1 82 ? -11.419 -6.457 8.441 1.00 96.44 82 TRP A C 1
ATOM 655 O O . TRP A 1 82 ? -11.258 -5.429 9.097 1.00 96.44 82 TRP A O 1
ATOM 665 N N . LYS A 1 83 ? -11.411 -6.448 7.101 1.00 95.38 83 LYS A N 1
ATOM 666 C CA . LYS A 1 83 ? -11.251 -5.229 6.296 1.00 95.38 83 LYS A CA 1
ATOM 667 C C . LYS A 1 83 ? -12.315 -4.194 6.652 1.00 95.38 83 LYS A C 1
ATOM 669 O O . LYS A 1 83 ? -11.983 -3.026 6.840 1.00 95.38 83 LYS A O 1
ATOM 674 N N . GLU A 1 84 ? -13.580 -4.604 6.714 1.00 95.69 84 GLU A N 1
ATOM 675 C CA . GLU A 1 84 ? -14.677 -3.681 7.004 1.00 95.69 84 GLU A CA 1
ATOM 676 C C . GLU A 1 84 ? -14.638 -3.179 8.452 1.00 95.69 84 GLU A C 1
ATOM 678 O O . GLU A 1 84 ? -14.828 -1.982 8.672 1.00 95.69 84 GLU A O 1
ATOM 683 N N . TYR A 1 85 ? -14.303 -4.052 9.408 1.00 95.56 85 TYR A N 1
ATOM 684 C CA . TYR A 1 85 ? -14.091 -3.677 10.807 1.00 95.56 85 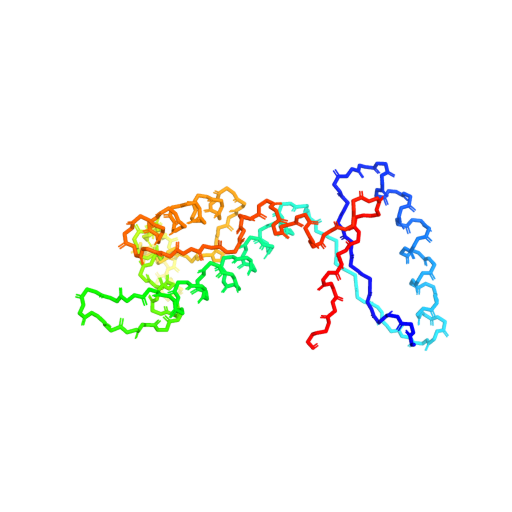TYR A CA 1
ATOM 685 C C . TYR A 1 85 ? -13.031 -2.573 10.933 1.00 95.56 85 TYR A C 1
ATOM 687 O O . TYR A 1 85 ? -13.337 -1.466 11.375 1.00 95.56 85 TYR A O 1
ATOM 695 N N . PHE A 1 86 ? -11.812 -2.813 10.439 1.00 96.06 86 PHE A N 1
ATOM 696 C CA . PHE A 1 86 ? -10.717 -1.846 10.556 1.00 96.06 86 PHE A CA 1
ATOM 697 C C . PHE A 1 86 ? -10.932 -0.571 9.737 1.00 96.06 86 PHE A C 1
ATOM 699 O O . PHE A 1 86 ? -10.509 0.510 10.150 1.00 96.06 86 PHE A O 1
ATOM 706 N N . ARG A 1 87 ? -11.613 -0.657 8.587 1.00 94.88 87 ARG A N 1
ATOM 707 C CA . ARG A 1 87 ? -12.022 0.530 7.824 1.00 94.88 87 ARG A CA 1
ATOM 708 C C . ARG A 1 87 ? -12.974 1.394 8.646 1.00 94.88 87 ARG A C 1
ATOM 710 O O . ARG A 1 87 ? -12.792 2.611 8.707 1.00 94.88 87 ARG A O 1
ATOM 717 N N . SER A 1 88 ? -14.007 0.785 9.226 1.00 94.56 88 SER A N 1
ATOM 718 C CA . SER A 1 88 ? -14.981 1.505 10.044 1.00 94.56 88 SER A CA 1
ATOM 719 C C . SER A 1 88 ? -14.305 2.153 11.250 1.00 94.56 88 SER A C 1
ATOM 721 O O . SER A 1 88 ? -14.530 3.338 11.491 1.00 94.56 88 SER A O 1
ATOM 723 N N . GLU A 1 89 ? -13.435 1.401 11.922 1.00 95.31 89 GLU A N 1
ATOM 724 C CA . GLU A 1 89 ? -12.727 1.819 13.131 1.00 95.31 89 GLU A CA 1
ATOM 725 C C . GLU A 1 89 ? -11.747 2.973 12.874 1.00 95.31 89 GLU A C 1
ATOM 727 O O . GLU A 1 89 ? -11.778 3.992 13.560 1.00 95.31 89 GLU A O 1
ATOM 732 N N . TYR A 1 90 ? -10.896 2.862 11.848 1.00 95.19 90 TYR A N 1
ATOM 733 C CA . TYR A 1 90 ? -9.783 3.800 11.672 1.00 95.19 90 TYR A CA 1
ATOM 734 C C . TYR A 1 90 ? -9.991 4.873 10.605 1.00 95.19 90 TYR A C 1
ATOM 736 O O . TYR A 1 90 ? -9.310 5.898 10.657 1.00 95.19 90 TYR A O 1
ATOM 744 N N . LEU A 1 91 ? -10.896 4.672 9.639 1.00 93.88 91 LEU A N 1
ATOM 74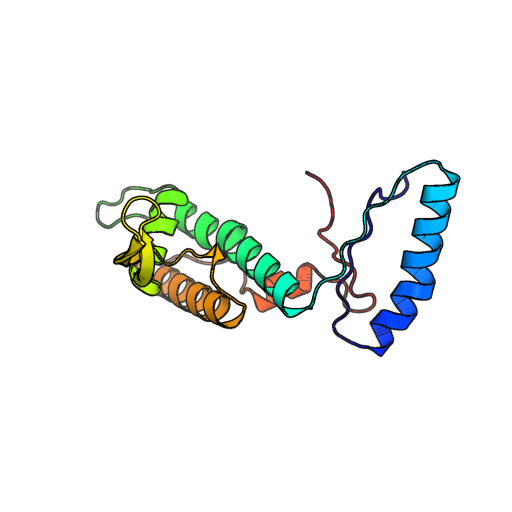5 C CA . LEU A 1 91 ? -11.108 5.620 8.533 1.00 93.88 91 LEU A CA 1
ATOM 746 C C . LEU A 1 91 ? -12.459 6.338 8.604 1.00 93.88 91 LEU A C 1
ATOM 748 O O . LEU A 1 91 ? -12.581 7.484 8.169 1.00 93.88 91 LEU A O 1
ATOM 752 N N . GLY A 1 92 ? -13.492 5.675 9.125 1.00 91.12 92 GLY A N 1
ATOM 753 C CA . GLY A 1 92 ? -14.814 6.262 9.302 1.00 91.12 92 GLY A CA 1
ATOM 754 C C . GLY A 1 92 ? -15.459 6.765 7.999 1.00 91.12 92 GLY A C 1
ATOM 755 O O . GLY A 1 92 ? -15.599 6.033 7.011 1.00 91.12 92 GLY A O 1
ATOM 756 N N . HIS A 1 93 ? -15.944 8.012 8.026 1.00 93.06 93 HIS A N 1
ATOM 757 C CA . HIS A 1 93 ? -16.745 8.614 6.956 1.00 93.06 93 HIS A CA 1
ATOM 758 C C . HIS A 1 93 ? -16.348 10.069 6.698 1.00 93.06 93 HIS A C 1
ATOM 760 O O . HIS A 1 93 ? -16.140 10.832 7.639 1.00 93.06 93 HIS A O 1
ATOM 766 N N . LYS A 1 94 ? -16.381 10.484 5.428 1.00 90.50 94 LYS A N 1
ATOM 767 C CA . LYS A 1 94 ? -16.256 11.884 5.000 1.00 90.50 94 LYS A CA 1
ATOM 768 C C . LYS A 1 94 ? -17.620 12.457 4.621 1.00 90.50 94 LYS A C 1
ATOM 770 O O . LYS A 1 94 ? -18.489 11.742 4.126 1.00 90.50 94 LYS A O 1
ATOM 775 N N . THR A 1 95 ? -17.831 13.753 4.841 1.00 93.81 95 THR A N 1
ATOM 776 C CA . THR A 1 95 ? -19.028 14.433 4.323 1.00 93.81 95 THR A CA 1
ATOM 777 C C . THR A 1 95 ? -18.742 14.923 2.916 1.00 93.81 95 THR A C 1
ATOM 779 O O . THR A 1 95 ? -17.834 15.726 2.725 1.00 93.81 95 THR A O 1
ATOM 782 N N . VAL A 1 96 ? -19.532 14.476 1.942 1.00 93.00 96 VAL A N 1
ATOM 783 C CA . VAL A 1 96 ? -19.398 14.915 0.550 1.00 93.00 96 VAL A CA 1
ATOM 784 C C . VAL A 1 96 ? -20.625 15.703 0.141 1.00 93.00 96 VAL A C 1
ATOM 786 O O . VAL A 1 96 ? -21.764 15.278 0.352 1.00 93.00 96 VAL A O 1
ATOM 789 N N . THR A 1 97 ? -20.370 16.864 -0.453 1.00 95.00 97 THR A N 1
ATOM 790 C CA . THR A 1 97 ? -21.397 17.693 -1.075 1.00 95.00 97 THR A CA 1
ATOM 791 C C . THR A 1 97 ? -21.423 17.377 -2.561 1.00 95.00 97 THR A C 1
ATOM 793 O O . THR A 1 97 ? -20.421 17.541 -3.247 1.00 95.00 97 THR A O 1
ATOM 796 N N . THR A 1 98 ? -22.570 16.931 -3.059 1.00 92.69 98 THR A N 1
ATOM 797 C CA . THR A 1 98 ? -22.791 16.643 -4.483 1.00 92.69 98 THR A CA 1
ATOM 798 C C . THR A 1 98 ? -23.989 17.434 -4.984 1.00 92.69 98 THR A C 1
ATOM 800 O O . THR A 1 98 ? -24.858 17.821 -4.201 1.00 92.69 98 THR A O 1
ATOM 803 N N . LYS A 1 99 ? -24.040 17.717 -6.284 1.00 94.62 99 LYS A N 1
ATOM 804 C CA . LYS A 1 99 ? -25.220 18.315 -6.909 1.00 94.62 99 LYS A CA 1
ATOM 805 C C . LYS A 1 99 ? -26.141 17.181 -7.344 1.00 94.62 99 LYS A C 1
ATOM 807 O O . LYS A 1 99 ? -25.697 16.278 -8.047 1.00 94.62 99 LYS A O 1
ATOM 812 N N . ASN A 1 100 ? -27.398 17.208 -6.913 1.00 91.69 100 ASN A N 1
ATOM 813 C CA . ASN A 1 100 ? -28.380 16.235 -7.373 1.00 91.69 100 ASN A CA 1
ATOM 814 C C . ASN A 1 100 ? -28.613 16.457 -8.881 1.00 91.69 100 ASN A C 1
ATOM 816 O O . ASN A 1 100 ? -28.981 17.574 -9.256 1.00 91.69 100 ASN A O 1
ATOM 820 N N . PRO A 1 101 ? -28.404 15.441 -9.738 1.00 91.94 101 PRO A N 1
ATOM 821 C CA . PRO A 1 101 ? -28.514 15.615 -11.185 1.00 91.94 101 PRO A CA 1
ATOM 822 C C . PRO A 1 101 ? -29.951 15.890 -11.649 1.00 91.94 101 PRO A C 1
ATOM 824 O O . PRO A 1 101 ? -30.131 16.531 -12.675 1.00 91.94 101 PRO A O 1
ATOM 827 N N . MET A 1 102 ? -30.963 15.472 -10.880 1.00 92.94 102 MET A N 1
ATOM 828 C CA . MET A 1 102 ? -32.381 15.640 -11.219 1.00 92.94 102 MET A CA 1
ATOM 829 C C . MET A 1 102 ? -32.956 16.977 -10.743 1.00 92.94 102 MET A C 1
ATOM 831 O O . MET A 1 102 ? -33.829 17.539 -11.390 1.00 92.94 102 MET A O 1
ATOM 835 N N . THR A 1 103 ? -32.491 17.502 -9.603 1.00 93.12 103 THR A N 1
ATOM 836 C CA . THR A 1 103 ? -33.062 18.728 -9.003 1.00 93.12 103 THR A CA 1
ATOM 837 C C . THR A 1 103 ? -32.122 19.928 -9.029 1.00 93.12 103 THR A C 1
ATOM 839 O O . THR A 1 103 ? -32.521 21.035 -8.677 1.00 93.12 103 THR A O 1
ATOM 842 N N . GLY A 1 104 ? -30.846 19.725 -9.364 1.00 93.50 104 GLY A N 1
ATOM 843 C CA . GLY A 1 104 ? -29.811 20.758 -9.346 1.00 93.50 104 GLY A CA 1
ATOM 844 C C . GLY A 1 104 ? -29.421 21.265 -7.951 1.00 93.50 104 GLY A C 1
ATOM 845 O O . GLY A 1 104 ? -28.505 22.082 -7.836 1.00 93.50 104 GLY A O 1
ATOM 846 N N . LYS A 1 105 ? -30.067 20.789 -6.880 1.00 94.62 105 LYS A N 1
ATOM 847 C CA . LYS A 1 105 ? -29.798 21.219 -5.501 1.00 94.62 105 LYS A CA 1
ATOM 848 C C . LYS A 1 105 ? -28.540 20.550 -4.945 1.00 94.62 105 LYS A C 1
ATOM 850 O O . LYS A 1 105 ? -28.236 19.400 -5.268 1.00 94.62 105 LYS A O 1
ATOM 855 N N . LYS A 1 106 ? -27.812 21.260 -4.078 1.00 95.81 106 LYS A N 1
ATOM 856 C CA . LYS A 1 106 ? -26.690 20.684 -3.320 1.00 95.81 106 LYS A CA 1
ATOM 857 C C . LYS A 1 106 ? -27.236 19.737 -2.252 1.00 95.81 106 LYS A C 1
ATOM 859 O O . LYS A 1 106 ? -28.098 20.122 -1.469 1.00 95.81 106 LYS A O 1
ATOM 864 N N . VAL A 1 107 ? -26.702 18.524 -2.205 1.00 94.38 107 VAL A N 1
ATOM 865 C CA . VAL A 1 107 ? -27.023 17.501 -1.206 1.00 94.38 107 VAL A CA 1
ATOM 866 C C . VAL A 1 107 ? -25.737 17.103 -0.496 1.00 94.38 107 VAL A C 1
ATOM 868 O O . VAL A 1 107 ? -24.711 16.862 -1.136 1.00 94.38 107 VAL A O 1
ATOM 871 N N . ARG A 1 108 ? -25.790 17.033 0.835 1.00 94.25 108 ARG A N 1
ATOM 872 C CA . ARG A 1 108 ? -24.691 16.549 1.676 1.00 94.25 108 ARG A CA 1
ATOM 873 C C . ARG A 1 108 ? -24.999 15.123 2.107 1.00 94.25 108 ARG A C 1
ATOM 875 O O . ARG A 1 108 ? -26.087 14.865 2.610 1.00 94.25 108 ARG A O 1
ATOM 882 N N . ARG A 1 109 ? -24.046 14.210 1.933 1.00 92.94 109 ARG A N 1
ATOM 883 C CA . ARG A 1 109 ? -24.154 12.830 2.422 1.00 92.94 109 ARG A CA 1
ATOM 884 C C . ARG A 1 109 ? -22.878 12.399 3.127 1.00 92.94 109 ARG A C 1
ATOM 886 O O . ARG A 1 109 ? -21.787 12.838 2.757 1.00 92.94 109 ARG A O 1
ATOM 893 N N . ARG A 1 110 ? -23.013 11.510 4.111 1.00 93.56 110 ARG A N 1
ATOM 894 C CA . ARG A 1 110 ? -21.868 10.771 4.650 1.00 93.56 110 ARG A CA 1
ATOM 895 C C . ARG A 1 110 ? -21.468 9.716 3.626 1.00 93.56 110 ARG A C 1
ATOM 897 O O . ARG A 1 110 ? -22.295 8.917 3.202 1.00 93.56 110 ARG A O 1
ATOM 904 N N . GLN A 1 111 ? -20.213 9.743 3.209 1.00 92.94 111 GLN A N 1
ATOM 905 C CA . GLN A 1 111 ? -19.618 8.751 2.329 1.00 92.94 111 GLN A CA 1
ATOM 906 C C . GLN A 1 111 ? -18.565 7.981 3.116 1.00 92.94 111 GLN A C 1
ATOM 908 O O . GLN A 1 111 ? -17.759 8.580 3.831 1.00 92.94 111 GLN A O 1
ATOM 913 N N . ARG A 1 112 ? -18.569 6.653 2.983 1.00 92.62 112 ARG A N 1
ATOM 914 C CA . ARG A 1 112 ? -17.500 5.817 3.535 1.00 92.62 112 ARG A CA 1
ATOM 915 C C . ARG A 1 112 ? -16.152 6.241 2.949 1.00 92.62 112 ARG A C 1
ATOM 917 O O . ARG A 1 112 ? -16.073 6.521 1.752 1.00 92.62 112 ARG A O 1
ATOM 924 N N . VAL A 1 113 ? -15.112 6.281 3.776 1.00 92.50 113 VAL A N 1
ATOM 925 C CA . VAL A 1 113 ? -13.740 6.424 3.277 1.00 92.50 113 VAL A CA 1
ATOM 926 C C . VAL A 1 113 ? -13.271 5.045 2.821 1.00 92.50 113 VAL A C 1
ATOM 928 O O . VAL A 1 113 ? -13.300 4.094 3.605 1.00 92.50 113 VAL A O 1
ATOM 931 N N . SER A 1 114 ? -12.922 4.924 1.539 1.00 88.12 114 SER A N 1
ATOM 932 C CA . SER A 1 114 ? -12.340 3.696 0.990 1.00 88.12 114 SER A CA 1
ATOM 933 C C . SER A 1 114 ? -10.854 3.633 1.329 1.00 88.12 114 SER A C 1
ATOM 935 O O . SER A 1 114 ? -10.185 4.663 1.335 1.00 88.12 114 SER A O 1
ATOM 937 N N . THR A 1 115 ? -10.314 2.430 1.534 1.00 84.12 115 THR A N 1
ATOM 938 C CA . THR A 1 115 ? -8.856 2.241 1.586 1.00 84.12 115 THR A CA 1
ATOM 939 C C . THR A 1 115 ? -8.203 2.613 0.252 1.00 84.12 115 THR A C 1
ATOM 941 O O . THR A 1 115 ? -7.039 2.984 0.211 1.00 84.12 115 THR A O 1
ATOM 944 N N . GLU A 1 116 ? -8.940 2.556 -0.857 1.00 83.00 116 GLU A N 1
ATOM 945 C CA . GLU A 1 116 ? -8.452 2.958 -2.183 1.00 83.00 116 GLU A CA 1
ATOM 946 C C . GLU A 1 116 ? -8.297 4.476 -2.331 1.00 83.00 116 GLU A C 1
ATOM 948 O O . GLU A 1 116 ? -7.481 4.909 -3.135 1.00 83.00 116 GLU A O 1
ATOM 953 N N . ASP A 1 117 ? -9.004 5.266 -1.512 1.00 85.62 117 ASP A N 1
ATOM 954 C CA . ASP A 1 117 ? -8.916 6.735 -1.506 1.00 85.62 117 ASP A CA 1
ATOM 955 C C . ASP A 1 117 ? -7.691 7.246 -0.714 1.00 85.62 117 ASP A C 1
ATOM 957 O O . ASP A 1 117 ? -7.485 8.456 -0.600 1.00 85.62 117 ASP A O 1
ATOM 961 N N . LEU A 1 118 ? -6.918 6.351 -0.088 1.00 89.56 118 LEU A N 1
ATOM 962 C CA . LEU A 1 118 ? -5.778 6.716 0.750 1.00 89.56 118 LEU A CA 1
ATOM 963 C C . LEU A 1 118 ? -4.520 6.898 -0.098 1.00 89.56 118 LEU A C 1
ATOM 965 O O . LEU A 1 118 ? -4.157 6.007 -0.858 1.00 89.56 118 LEU A O 1
ATOM 969 N N . GLY A 1 119 ? -3.814 8.012 0.104 1.00 89.69 119 GLY A N 1
ATOM 970 C CA . GLY A 1 119 ? -2.426 8.160 -0.342 1.00 89.69 119 GLY A CA 1
ATOM 971 C C . GLY A 1 119 ? -1.433 7.520 0.634 1.00 89.69 119 GLY A C 1
ATOM 972 O O . GLY A 1 119 ? -1.822 7.001 1.687 1.00 89.69 119 GLY A O 1
ATOM 973 N N . VAL A 1 120 ? -0.137 7.647 0.331 1.00 89.44 120 VAL A N 1
ATOM 974 C CA . VAL A 1 120 ? 0.965 6.984 1.056 1.00 89.44 120 VAL A CA 1
ATOM 975 C C . VAL A 1 120 ? 0.875 7.126 2.578 1.00 89.44 120 VAL A C 1
ATOM 977 O O . VAL A 1 120 ? 0.939 6.147 3.322 1.00 89.44 120 VAL A O 1
ATOM 980 N N . LYS A 1 121 ? 0.686 8.361 3.062 1.00 91.25 121 LYS A N 1
ATOM 981 C CA . LYS A 1 121 ? 0.609 8.655 4.502 1.00 91.25 121 LYS A CA 1
ATOM 982 C C . LYS A 1 121 ? -0.601 7.994 5.166 1.00 91.25 121 LYS A C 1
ATOM 984 O O . LYS A 1 121 ? -0.489 7.506 6.288 1.00 91.25 121 LYS A O 1
ATOM 989 N N . GLY A 1 122 ? -1.748 7.986 4.483 1.00 93.44 122 GLY A N 1
ATOM 990 C CA . GLY A 1 122 ? -2.972 7.363 4.987 1.00 93.44 122 GLY A CA 1
ATOM 991 C C . GLY A 1 122 ? -2.819 5.850 5.111 1.00 93.44 122 GLY A C 1
ATOM 992 O O . GLY A 1 122 ? -3.209 5.277 6.125 1.00 93.44 122 GLY A O 1
ATOM 993 N N . TYR A 1 123 ? -2.180 5.217 4.124 1.00 94.31 123 TYR A N 1
ATOM 994 C CA . TYR A 1 123 ? -1.866 3.793 4.183 1.00 94.31 123 TYR A CA 1
ATOM 995 C C . TYR A 1 123 ? -0.865 3.446 5.279 1.00 94.31 123 TYR A C 1
ATOM 997 O O . TYR A 1 123 ? -1.110 2.488 6.004 1.00 94.31 123 TYR A O 1
ATOM 1005 N N . SER A 1 124 ? 0.215 4.219 5.445 1.00 93.69 124 SER A N 1
ATOM 1006 C CA . SER A 1 124 ? 1.169 4.008 6.543 1.00 93.69 124 SER A CA 1
ATOM 1007 C C . SER A 1 124 ? 0.456 4.007 7.894 1.00 93.69 124 SER A C 1
ATOM 1009 O O . SER A 1 124 ? 0.544 3.038 8.638 1.00 93.69 124 SER A O 1
ATOM 1011 N N . GLN A 1 125 ? -0.352 5.038 8.161 1.00 95.88 125 GLN A N 1
ATOM 1012 C CA . GLN A 1 125 ? -1.100 5.137 9.416 1.00 95.88 125 GLN A CA 1
ATOM 1013 C C . GLN A 1 125 ? -2.088 3.984 9.612 1.00 95.88 125 GLN A C 1
ATOM 1015 O O . GLN A 1 125 ? -2.250 3.501 10.732 1.00 95.88 125 GLN A O 1
ATOM 1020 N N . LEU A 1 126 ? -2.763 3.551 8.544 1.00 96.50 126 LEU A N 1
ATOM 1021 C CA . LEU A 1 126 ? -3.695 2.431 8.614 1.00 96.50 126 LEU A CA 1
ATOM 1022 C C . LEU A 1 126 ? -2.966 1.114 8.906 1.00 96.50 126 LEU A C 1
ATOM 1024 O O . LEU A 1 126 ? -3.390 0.381 9.795 1.00 96.50 126 LEU A O 1
ATOM 1028 N N . ILE A 1 127 ? -1.882 0.826 8.182 1.00 96.75 127 ILE A N 1
ATOM 1029 C CA . ILE A 1 127 ? -1.061 -0.374 8.378 1.00 96.75 127 ILE A CA 1
ATOM 1030 C C . ILE A 1 127 ? -0.534 -0.415 9.811 1.00 96.75 127 ILE A C 1
ATOM 1032 O O . ILE A 1 127 ? -0.691 -1.442 10.467 1.00 96.75 127 ILE A O 1
ATOM 1036 N N . ASP A 1 128 ? 0.016 0.692 10.311 1.00 96.69 128 ASP A N 1
ATOM 1037 C CA . ASP A 1 128 ? 0.587 0.762 11.656 1.00 96.69 128 ASP A CA 1
ATOM 1038 C C . ASP A 1 128 ? -0.481 0.508 12.726 1.00 96.69 128 ASP A C 1
ATOM 1040 O O . ASP A 1 128 ? -0.297 -0.340 13.596 1.00 96.69 128 ASP A O 1
ATOM 1044 N N . ARG A 1 129 ? -1.639 1.181 12.636 1.00 97.44 129 ARG A N 1
ATOM 1045 C CA . ARG A 1 129 ? -2.734 1.024 13.612 1.00 97.44 129 ARG A CA 1
ATOM 1046 C C . ARG A 1 129 ? -3.311 -0.384 13.620 1.00 97.44 129 ARG A C 1
ATOM 1048 O O . ARG A 1 129 ? -3.505 -0.955 14.687 1.00 97.44 129 ARG A O 1
ATOM 1055 N N . VAL A 1 130 ? -3.570 -0.941 12.438 1.00 97.88 130 VAL A N 1
ATOM 1056 C CA . VAL A 1 130 ? -4.120 -2.294 12.303 1.00 97.88 130 VAL A CA 1
ATOM 1057 C C . VAL A 1 130 ? -3.118 -3.333 12.791 1.00 97.88 130 VAL A C 1
ATOM 1059 O O . VAL A 1 130 ? -3.507 -4.249 13.507 1.00 97.88 130 VAL A O 1
ATOM 1062 N N . SER A 1 131 ? -1.839 -3.190 12.440 1.00 97.12 131 SER A N 1
ATOM 1063 C CA . SER A 1 131 ? -0.807 -4.145 12.859 1.00 97.12 131 SER A CA 1
ATOM 1064 C C . SER A 1 131 ? -0.580 -4.082 14.367 1.00 97.12 131 SER A C 1
ATOM 1066 O O . SER A 1 131 ? -0.490 -5.127 15.003 1.00 97.12 131 SER A O 1
ATOM 1068 N N . ALA A 1 132 ? -0.560 -2.879 14.950 1.00 97.06 132 ALA A N 1
ATOM 1069 C CA . ALA A 1 132 ? -0.458 -2.705 16.394 1.00 97.06 132 ALA A CA 1
ATOM 1070 C C . ALA A 1 132 ? -1.639 -3.361 17.118 1.00 97.06 132 ALA A C 1
ATOM 1072 O O . ALA A 1 132 ? -1.417 -4.220 17.961 1.00 97.06 132 ALA A O 1
ATOM 1073 N N . PHE A 1 133 ? -2.878 -3.038 16.729 1.00 97.50 133 PHE A N 1
ATOM 1074 C CA . PHE A 1 133 ? -4.075 -3.635 17.330 1.00 97.50 133 PHE A CA 1
ATOM 1075 C C . PHE A 1 133 ? -4.088 -5.158 17.191 1.00 97.50 133 PHE A C 1
ATOM 1077 O O . PHE A 1 133 ? -4.383 -5.876 18.138 1.00 97.50 133 PHE A O 1
ATOM 1084 N N . ALA A 1 134 ? -3.758 -5.678 16.009 1.00 97.31 134 ALA A N 1
ATOM 1085 C CA . ALA A 1 134 ? -3.742 -7.114 15.790 1.00 97.31 134 ALA A CA 1
ATOM 1086 C C . ALA A 1 134 ? -2.673 -7.818 16.641 1.00 97.31 134 ALA A C 1
ATOM 1088 O O . ALA A 1 134 ? -2.932 -8.899 17.162 1.00 97.31 134 ALA A O 1
ATOM 1089 N N . ALA A 1 135 ? -1.499 -7.212 16.817 1.00 96.94 135 ALA A N 1
ATOM 1090 C CA . ALA A 1 135 ? -0.453 -7.772 17.663 1.00 96.94 135 ALA A CA 1
ATOM 1091 C C . ALA A 1 135 ? -0.816 -7.720 19.155 1.00 96.94 135 ALA A C 1
ATOM 1093 O O . ALA A 1 135 ? -0.602 -8.705 19.859 1.00 96.94 135 ALA A O 1
ATOM 1094 N N . THR A 1 136 ? -1.375 -6.604 19.639 1.00 97.12 136 THR A N 1
ATOM 1095 C CA . THR A 1 136 ? -1.663 -6.414 21.071 1.00 97.12 136 THR A CA 1
ATOM 1096 C C . THR A 1 136 ? -2.959 -7.083 21.506 1.00 97.12 136 THR A C 1
ATOM 1098 O O . THR A 1 136 ? -2.969 -7.782 22.513 1.00 97.12 136 THR A O 1
ATOM 1101 N N . GLU A 1 137 ? -4.036 -6.906 20.742 1.00 96.00 137 GLU A N 1
ATOM 1102 C CA . GLU A 1 137 ? -5.380 -7.346 21.134 1.00 96.00 137 GLU A CA 1
ATOM 1103 C C . GLU A 1 137 ? -5.729 -8.731 20.591 1.00 96.00 137 GLU A C 1
ATOM 1105 O O . GLU A 1 137 ? -6.489 -9.470 21.212 1.00 96.00 137 GLU A O 1
ATOM 1110 N N . LEU A 1 138 ? -5.200 -9.091 19.417 1.00 96.00 138 LEU A N 1
ATOM 1111 C CA . LEU A 1 138 ? -5.547 -10.345 18.736 1.00 96.00 138 LEU A CA 1
ATOM 1112 C C . LEU A 1 138 ? -4.425 -11.393 18.792 1.00 96.00 138 LEU A C 1
ATOM 1114 O O . LEU A 1 138 ? -4.612 -12.500 18.287 1.00 96.00 138 LEU A O 1
ATOM 1118 N N . GLY A 1 139 ? -3.265 -11.056 19.368 1.00 95.88 139 GLY A N 1
ATOM 1119 C CA . GLY A 1 139 ? -2.100 -11.944 19.453 1.00 95.88 139 GLY A CA 1
ATOM 1120 C C . GLY A 1 139 ? -1.509 -12.336 18.092 1.00 95.88 139 GLY A C 1
ATOM 1121 O O . GLY A 1 139 ? -0.855 -13.372 17.976 1.00 95.88 139 GLY A O 1
ATOM 1122 N N . VAL A 1 140 ? -1.760 -11.546 17.045 1.00 97.44 140 VAL A N 1
ATOM 1123 C CA . VAL A 1 140 ? -1.309 -11.837 15.680 1.00 97.44 140 VAL A CA 1
ATOM 1124 C C . VAL A 1 140 ? 0.181 -11.543 15.542 1.00 97.44 140 VAL A C 1
ATOM 1126 O O . VAL A 1 140 ? 0.642 -10.440 15.826 1.00 97.44 140 VAL A O 1
ATOM 1129 N N . THR A 1 141 ? 0.929 -12.509 15.015 1.00 97.19 141 THR A N 1
ATOM 1130 C CA . THR A 1 141 ? 2.338 -12.335 14.646 1.00 97.19 141 THR A CA 1
ATOM 1131 C C . THR A 1 141 ? 2.460 -12.176 13.137 1.00 97.19 141 THR A C 1
ATOM 1133 O O . THR A 1 141 ? 2.116 -13.078 12.367 1.00 97.19 141 THR A O 1
ATOM 1136 N N . PHE A 1 142 ? 2.957 -11.018 12.704 1.00 93.69 142 PHE A N 1
ATOM 1137 C CA . PHE A 1 142 ? 3.219 -10.743 11.294 1.00 93.69 142 PHE A CA 1
ATOM 1138 C C . PHE A 1 142 ? 4.587 -11.288 10.876 1.00 93.69 142 PHE A C 1
ATOM 1140 O O . PHE A 1 142 ? 5.521 -11.241 11.674 1.00 93.69 142 PHE A O 1
ATOM 1147 N N . PRO A 1 143 ? 4.729 -11.769 9.628 1.00 90.81 143 PRO A N 1
ATOM 1148 C CA . PRO A 1 143 ? 5.995 -12.326 9.157 1.00 90.81 143 PRO A CA 1
ATOM 1149 C C . PRO A 1 143 ? 7.116 -11.282 9.117 1.00 90.81 143 PRO A C 1
ATOM 1151 O O . PRO A 1 143 ? 8.263 -11.617 9.379 1.00 90.81 143 PRO A O 1
ATOM 1154 N N . MET A 1 144 ? 6.785 -10.033 8.781 1.00 91.56 144 MET A N 1
ATOM 1155 C CA . MET A 1 144 ? 7.726 -8.919 8.666 1.00 91.56 144 MET A CA 1
ATOM 1156 C C . MET A 1 144 ? 6.969 -7.585 8.545 1.00 91.56 144 MET A C 1
ATOM 1158 O O . MET A 1 144 ? 5.785 -7.614 8.201 1.00 91.56 144 MET A O 1
ATOM 1162 N N . PRO A 1 145 ? 7.606 -6.424 8.786 1.00 91.56 145 PRO A N 1
ATOM 1163 C CA . PRO A 1 145 ? 7.010 -5.106 8.557 1.00 91.56 145 PRO A CA 1
ATOM 1164 C C . PRO A 1 145 ? 7.001 -4.695 7.071 1.00 91.56 145 PRO A C 1
ATOM 1166 O O . PRO A 1 145 ? 7.731 -5.244 6.244 1.00 91.56 145 PRO A O 1
ATOM 1169 N N . PHE A 1 146 ? 6.228 -3.649 6.734 1.00 89.38 146 PHE A N 1
ATOM 1170 C CA . PHE A 1 146 ? 6.111 -3.139 5.357 1.00 89.38 146 PHE A CA 1
ATOM 1171 C C . PHE A 1 146 ? 7.459 -2.739 4.742 1.00 89.38 146 PHE A C 1
ATOM 1173 O O . PHE A 1 146 ? 7.698 -3.026 3.577 1.00 89.38 146 PHE A O 1
ATOM 1180 N N . SER A 1 147 ? 8.339 -2.087 5.506 1.00 87.62 147 SER A N 1
ATOM 1181 C CA . SER A 1 147 ? 9.639 -1.612 5.009 1.00 87.62 147 SER A CA 1
ATOM 1182 C C . SER A 1 147 ? 10.554 -2.750 4.558 1.00 87.62 147 SER A C 1
ATOM 1184 O O . SER A 1 147 ? 11.285 -2.606 3.582 1.00 87.62 147 SER A O 1
ATOM 1186 N N . GLU A 1 148 ? 10.519 -3.876 5.264 1.00 88.00 148 GLU A N 1
ATOM 1187 C CA . GLU A 1 148 ? 11.305 -5.057 4.928 1.00 88.00 148 GLU A CA 1
ATOM 1188 C C . GLU A 1 148 ? 10.663 -5.815 3.761 1.00 88.00 148 GLU A C 1
ATOM 1190 O O . GLU A 1 148 ? 11.351 -6.151 2.798 1.00 88.00 148 GLU A O 1
ATOM 1195 N N . TRP A 1 149 ? 9.332 -5.963 3.776 1.00 88.69 149 TRP A N 1
ATOM 1196 C CA . TRP A 1 149 ? 8.583 -6.525 2.651 1.00 88.69 149 TRP A CA 1
ATOM 1197 C C . TRP A 1 149 ? 8.819 -5.740 1.353 1.00 88.69 149 TRP A C 1
ATOM 1199 O O . TRP A 1 149 ? 9.060 -6.339 0.313 1.00 88.69 149 TRP A O 1
ATOM 1209 N N . GLU A 1 150 ? 8.802 -4.405 1.405 1.00 85.19 150 GLU A N 1
ATOM 1210 C CA . GLU A 1 150 ? 9.029 -3.539 0.244 1.00 85.19 150 GLU A CA 1
ATOM 1211 C C . GLU A 1 150 ? 10.439 -3.713 -0.335 1.00 85.19 150 GLU A C 1
ATOM 1213 O O . GLU A 1 150 ? 10.588 -3.781 -1.554 1.00 85.19 150 GLU A O 1
ATOM 1218 N N . ARG A 1 151 ? 11.464 -3.840 0.518 1.00 81.69 151 ARG A N 1
ATOM 1219 C CA . ARG A 1 151 ? 12.850 -4.074 0.079 1.00 81.69 151 ARG A CA 1
ATOM 1220 C C . ARG A 1 151 ? 13.022 -5.421 -0.608 1.00 81.69 151 ARG A C 1
ATOM 1222 O O . ARG A 1 151 ? 13.719 -5.491 -1.606 1.00 81.69 151 ARG A O 1
ATOM 1229 N N . MET A 1 152 ? 12.359 -6.473 -0.127 1.00 80.06 152 MET A N 1
ATOM 1230 C CA . MET A 1 152 ? 12.406 -7.785 -0.787 1.00 80.06 152 MET A CA 1
ATOM 1231 C C . MET A 1 152 ? 11.794 -7.777 -2.191 1.00 80.06 152 MET A C 1
ATOM 1233 O O . MET A 1 152 ? 12.045 -8.687 -2.975 1.00 80.06 152 MET A O 1
ATOM 1237 N N . GLN A 1 153 ? 10.952 -6.790 -2.504 1.00 75.31 153 GLN A N 1
ATOM 1238 C CA . GLN A 1 153 ? 10.318 -6.683 -3.812 1.00 75.31 153 GLN A CA 1
ATOM 1239 C C . GLN A 1 153 ? 11.168 -5.916 -4.824 1.00 75.31 153 GLN A C 1
ATOM 1241 O O . GLN A 1 153 ? 10.775 -5.910 -5.981 1.00 75.31 153 GLN A O 1
ATOM 1246 N N . VAL A 1 154 ? 12.267 -5.261 -4.432 1.00 66.56 154 VAL A N 1
ATOM 1247 C CA . VAL A 1 154 ? 13.043 -4.374 -5.311 1.00 66.56 154 VAL A CA 1
ATOM 1248 C C . VAL A 1 154 ? 14.523 -4.730 -5.249 1.00 66.56 154 VAL A C 1
ATOM 1250 O O . VAL A 1 154 ? 15.120 -4.723 -4.177 1.00 66.56 154 VAL A O 1
ATOM 1253 N N . ASP A 1 155 ? 15.119 -4.996 -6.404 1.00 64.75 155 ASP A N 1
ATOM 1254 C CA . ASP A 1 155 ? 16.557 -5.162 -6.541 1.00 64.75 155 ASP A CA 1
ATOM 1255 C C . ASP A 1 155 ? 17.264 -3.831 -6.215 1.00 64.75 155 ASP A C 1
ATOM 1257 O O . ASP A 1 155 ? 16.930 -2.795 -6.803 1.00 64.75 155 ASP A O 1
ATOM 1261 N N . PRO A 1 156 ? 18.202 -3.817 -5.253 1.00 61.53 156 PRO A N 1
ATOM 1262 C CA . PRO A 1 156 ? 18.794 -2.581 -4.749 1.00 61.53 156 PRO A CA 1
ATOM 1263 C C . PRO A 1 156 ? 19.691 -1.878 -5.774 1.00 61.53 156 PRO A C 1
ATOM 1265 O O . PRO A 1 156 ? 19.786 -0.651 -5.746 1.00 61.53 156 PRO A O 1
ATOM 1268 N N . ASP A 1 157 ? 20.307 -2.622 -6.693 1.00 57.06 157 ASP A N 1
ATOM 1269 C CA . ASP A 1 157 ? 21.280 -2.088 -7.648 1.00 57.06 157 ASP A CA 1
ATOM 1270 C C . ASP A 1 157 ? 20.590 -1.558 -8.911 1.00 57.06 157 ASP A C 1
ATOM 1272 O O . ASP A 1 157 ? 20.978 -0.537 -9.488 1.00 57.06 157 ASP A O 1
ATOM 1276 N N . THR A 1 158 ? 19.505 -2.208 -9.326 1.00 57.34 158 THR A N 1
ATOM 1277 C CA . THR A 1 158 ? 18.817 -1.930 -10.596 1.00 57.34 158 THR A CA 1
ATOM 1278 C C . THR A 1 158 ? 17.457 -1.250 -10.429 1.00 57.34 158 THR A C 1
ATOM 1280 O O . THR A 1 158 ? 17.003 -0.557 -11.343 1.00 57.34 158 THR A O 1
ATOM 1283 N N . GLY A 1 159 ? 16.816 -1.398 -9.265 1.00 59.12 159 GLY A N 1
ATOM 1284 C CA . GLY A 1 159 ? 15.455 -0.927 -9.005 1.00 59.12 159 GLY A CA 1
ATOM 1285 C C . GLY A 1 159 ? 14.378 -1.833 -9.608 1.00 59.12 159 GLY A C 1
ATOM 1286 O O . GLY A 1 159 ? 13.201 -1.459 -9.630 1.00 59.12 159 GLY A O 1
ATOM 1287 N N . GLU A 1 160 ? 14.753 -3.003 -10.128 1.00 64.56 160 GLU A N 1
ATOM 1288 C CA . GLU A 1 160 ? 13.832 -3.967 -10.731 1.00 64.56 160 GLU A CA 1
ATOM 1289 C C . GLU A 1 160 ? 12.947 -4.623 -9.679 1.00 64.56 160 GLU A C 1
ATOM 1291 O O . GLU A 1 160 ? 13.389 -4.929 -8.574 1.00 64.56 160 GLU A O 1
ATOM 1296 N N . ILE A 1 161 ? 11.671 -4.837 -10.003 1.00 66.69 161 ILE A N 1
ATOM 1297 C CA . ILE A 1 161 ? 10.764 -5.505 -9.073 1.00 66.69 161 ILE A CA 1
ATOM 1298 C C . ILE A 1 161 ? 10.949 -7.022 -9.203 1.00 66.69 161 ILE A C 1
ATOM 1300 O O . ILE A 1 161 ? 10.447 -7.630 -10.144 1.00 66.69 161 ILE A O 1
ATOM 1304 N N . ILE A 1 162 ? 11.616 -7.642 -8.224 1.00 63.06 162 ILE A N 1
ATOM 1305 C CA . ILE A 1 162 ? 11.940 -9.085 -8.192 1.00 63.06 162 ILE A CA 1
ATOM 1306 C C . ILE A 1 162 ? 10.659 -9.948 -8.191 1.00 63.06 162 ILE A C 1
ATOM 1308 O O . ILE A 1 162 ? 10.646 -11.081 -8.665 1.00 63.06 162 ILE A O 1
ATOM 1312 N N . GLY A 1 163 ? 9.549 -9.395 -7.688 1.00 53.47 163 GLY A N 1
ATOM 1313 C CA . GLY A 1 163 ? 8.228 -10.033 -7.641 1.00 53.47 163 GLY A CA 1
ATOM 1314 C C . GLY A 1 163 ? 7.312 -9.752 -8.839 1.00 53.47 163 GLY A C 1
ATOM 1315 O O . GLY A 1 163 ? 6.108 -9.994 -8.733 1.00 53.47 163 GLY A O 1
ATOM 1316 N N . GLY A 1 164 ? 7.832 -9.212 -9.944 1.00 42.12 164 GLY A N 1
ATOM 1317 C CA . GLY A 1 164 ? 7.087 -8.955 -11.181 1.00 42.12 164 GLY A CA 1
ATOM 1318 C C . GLY A 1 164 ? 6.809 -10.217 -12.006 1.00 42.12 164 GLY A C 1
ATOM 1319 O O . GLY A 1 164 ? 6.981 -10.190 -13.214 1.00 42.12 164 GLY A O 1
ATOM 1320 N N . LEU A 1 165 ? 6.420 -11.335 -11.383 1.00 35.44 165 LEU A N 1
ATOM 1321 C CA . LEU A 1 165 ? 6.125 -12.595 -12.073 1.00 35.44 165 LEU A CA 1
ATOM 1322 C C . LEU A 1 165 ? 4.695 -13.067 -11.765 1.00 35.44 165 LEU A C 1
ATOM 1324 O O . LEU A 1 165 ? 4.367 -13.387 -10.625 1.00 35.44 165 LEU A O 1
ATOM 1328 N N . HIS A 1 166 ? 3.915 -13.125 -12.849 1.00 34.03 166 HIS A N 1
ATOM 1329 C CA . HIS A 1 166 ? 2.796 -14.025 -13.157 1.00 34.03 166 HIS A CA 1
ATOM 1330 C C . HIS A 1 166 ? 1.628 -14.143 -12.160 1.00 34.03 166 HIS A C 1
ATOM 1332 O O . HIS A 1 166 ? 1.670 -14.921 -11.209 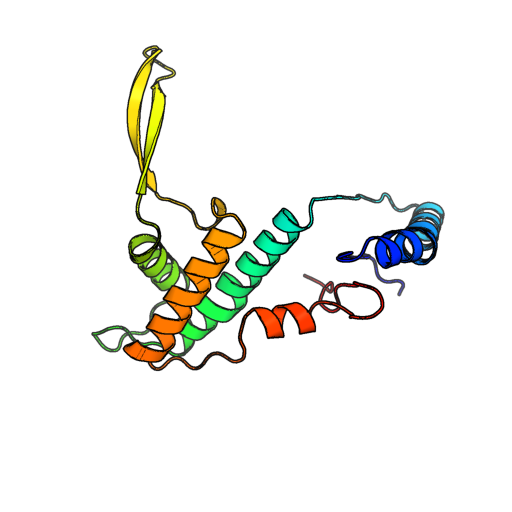1.00 34.03 166 HIS A O 1
ATOM 1338 N N . GLU A 1 167 ? 0.514 -13.493 -12.512 1.00 30.23 167 GLU A N 1
ATOM 1339 C CA . GLU A 1 167 ? -0.783 -14.189 -12.594 1.00 30.23 167 GLU A CA 1
ATOM 1340 C C . GLU A 1 167 ? -1.110 -14.444 -14.070 1.00 30.23 167 GLU A C 1
ATOM 1342 O O . GLU A 1 167 ? -0.832 -13.538 -14.893 1.00 30.23 167 GLU A O 1
#

Solvent-accessible surface area (backbone atoms only — not comparable to full-atom values): 10062 Å² total; per-residue (Å²): 127,81,76,93,69,88,54,74,52,70,90,45,76,72,55,37,59,50,43,42,62,71,46,52,48,55,50,54,52,54,40,47,76,72,69,51,87,86,86,87,86,88,75,60,68,61,59,57,49,28,53,50,49,50,48,42,44,59,68,43,56,38,44,50,42,33,71,64,28,53,47,98,87,64,45,75,48,56,44,70,55,54,52,50,52,52,36,52,74,77,57,41,64,44,82,44,78,44,66,39,88,90,76,67,46,80,43,79,43,81,37,75,49,54,81,85,76,42,51,52,70,52,46,51,55,47,50,51,53,52,52,50,47,34,37,73,78,45,68,38,82,73,97,67,56,70,74,58,55,54,50,72,34,36,41,88,88,72,22,33,36,74,70,73,69,83,133

Foldseek 3Di:
DPDPDWDFDDPDPVLVVCLCVPPVVVVVVVCVVVVDDDDDDDDDNQVVLLVLLVCCCQVFLLCLCQVQFADPVRHRDHSVVLQVVLQCVPVNWDWDWDQDPVPRDIDIDTDRDDSVNDTNVRSVVSQVVSNVCCCPVGVGDTPDDSVVVVVQQADPNNRTGPPPDDD

Mean predicted aligned error: 7.95 Å

Radius of gyration: 20.89 Å; Cα contacts (8 Å, |Δi|>4): 162; chains: 1; bounding box: 54×39×55 Å

pLDDT: mean 86.17, std 13.49, range [30.23, 97.88]

Sequence (167 aa):
MPDMSIQATWNEPGQAGQHFKNVVVPWCKSMWMAGHRLHVEVRLHEDAKTDRQRKYYHGVVLKTIAQQARGADGAQFPLTVWKEYFRSEYLGHKTVTTKNPMTGKKVRRRQRVSTEDLGVKGYSQLIDRVSAFAATELGVTFPMPFSEWERMQVDPDTGEIIGGLHE

Nearest PDB structures (foldseek):
  1pc6-assembly1_A  TM=5.128E-01  e=2.503E-03  Lambdavirus lambda
  6zsb-assembly1_AF  TM=2.301E-01  e=6.522E+00  Homo sapiens
  6vlz-assembly1_AF  TM=1.657E-01  e=7.831E+00  Homo sapiens

Secondary structure (DSSP, 8-state):
---S---B---SHHHHHHHIIIIIHHHHHHHHHTT---------HHHHHHHHHHHHIIIIIHHHHHHH---TTS----HHHHHHHHHHHHT-EEEEEEE-TTT--EEEEEEEPPGGG--HHHHHHHHHHHHHHHHHHS-PPPSS-HHHHHHHTB-TTT-BBTT----